Protein AF-A0A961IA84-F1 (afdb_monomer)

Foldseek 3Di:
DDDDDDWDWDFDFFADPVGDTDWDQDPPPRDTDGQTTTDDVPCVVPPVVVRSVVRCCVVVNDPDDDDDDDPPDD

Mean predicted aligned error: 5.54 Å

Secondary structure (DSSP, 8-state):
--S-----B-----B-TTSPBP-EE-TTT--EE-S--BPPTTGGGS-HHHHHHHHHHHHH-TT-------TT--

Sequence (74 aa):
MAPGFFQITLKVFLVNADGDLLVLRDAKQQCGDLPGGRLDPGEIYQPFTRSIERELREELGTRWKYRLIDTQQP

Solvent-accessible surface area (backbone atoms only — not comparable to full-atom values): 5073 Å² total; per-residue (Å²): 132,84,86,86,86,84,82,61,65,50,73,49,90,51,59,53,98,88,68,52,71,56,66,43,70,41,90,87,79,70,43,78,42,57,50,48,42,68,62,56,95,71,46,85,82,48,67,63,70,58,56,44,53,51,33,41,40,72,75,69,37,87,85,68,83,86,81,89,80,74,88,84,64,134

Structure (mmCIF, N/CA/C/O backbone):
data_AF-A0A961IA84-F1
#
_entry.id   AF-A0A961IA84-F1
#
loop_
_atom_site.group_PDB
_atom_site.id
_atom_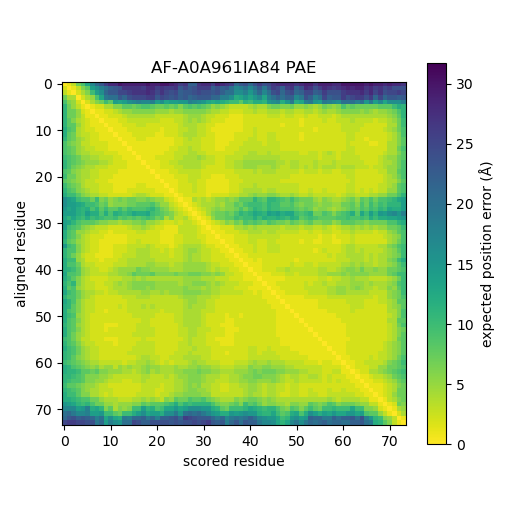site.type_symbol
_atom_site.label_atom_id
_atom_site.label_alt_id
_atom_site.label_comp_id
_atom_site.label_asym_id
_atom_site.label_entity_id
_atom_site.label_seq_id
_atom_site.pdbx_PDB_ins_code
_ato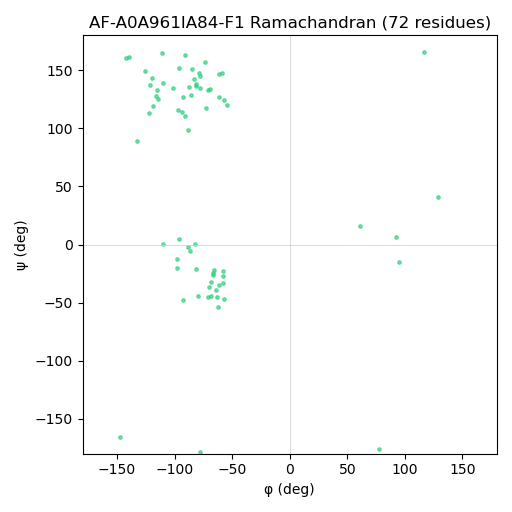m_site.Cartn_x
_atom_site.Cartn_y
_atom_site.Cartn_z
_atom_site.occupancy
_atom_site.B_iso_or_equiv
_atom_site.auth_seq_id
_atom_site.auth_comp_id
_atom_site.auth_asym_id
_atom_site.auth_atom_id
_atom_site.pdbx_PDB_model_num
ATOM 1 N N . MET A 1 1 ? 28.410 -3.934 -13.654 1.00 47.97 1 MET A N 1
ATOM 2 C CA . MET A 1 1 ? 26.951 -3.809 -13.449 1.00 47.97 1 MET A CA 1
ATOM 3 C C . MET A 1 1 ? 26.471 -2.660 -14.310 1.00 47.97 1 MET A C 1
ATOM 5 O O . MET A 1 1 ? 26.953 -1.554 -14.112 1.00 47.97 1 MET A O 1
ATOM 9 N N . ALA A 1 2 ? 25.617 -2.915 -15.301 1.00 44.59 2 ALA A N 1
ATOM 10 C CA . ALA A 1 2 ? 24.932 -1.822 -15.986 1.00 44.59 2 ALA A CA 1
ATOM 11 C C . ALA A 1 2 ? 23.926 -1.197 -14.997 1.00 44.59 2 ALA A C 1
ATOM 13 O O . ALA A 1 2 ? 23.233 -1.956 -14.313 1.00 44.59 2 ALA A O 1
ATOM 14 N N . PRO A 1 3 ? 23.844 0.137 -14.864 1.00 51.03 3 PRO A N 1
ATOM 15 C CA . PRO A 1 3 ? 22.724 0.764 -14.169 1.00 51.03 3 PRO A CA 1
ATOM 16 C C . PRO A 1 3 ? 21.420 0.415 -14.905 1.00 51.03 3 PRO A C 1
ATOM 18 O O . PRO A 1 3 ? 21.434 0.346 -16.132 1.00 51.03 3 PRO A O 1
ATOM 21 N N . GLY A 1 4 ? 20.296 0.265 -14.194 1.00 54.72 4 GLY A N 1
ATOM 22 C CA . GLY A 1 4 ? 18.987 0.467 -14.838 1.00 54.72 4 GLY A CA 1
ATOM 23 C C . GLY A 1 4 ? 17.905 -0.604 -14.699 1.00 54.72 4 GLY A C 1
ATOM 24 O O . GLY A 1 4 ? 17.169 -0.808 -15.654 1.00 54.72 4 GLY A O 1
ATOM 25 N N . PHE A 1 5 ? 17.719 -1.218 -13.529 1.00 71.62 5 PHE A N 1
ATOM 26 C CA . PHE A 1 5 ? 16.420 -1.821 -13.196 1.00 71.62 5 PHE A CA 1
ATOM 27 C C . PHE A 1 5 ? 16.013 -1.387 -11.792 1.00 71.62 5 PHE A C 1
ATOM 29 O O . PHE A 1 5 ? 16.368 -2.024 -10.805 1.00 71.62 5 PHE A O 1
ATOM 36 N N . PHE A 1 6 ? 15.307 -0.262 -11.698 1.00 80.50 6 PHE A N 1
ATOM 37 C CA . P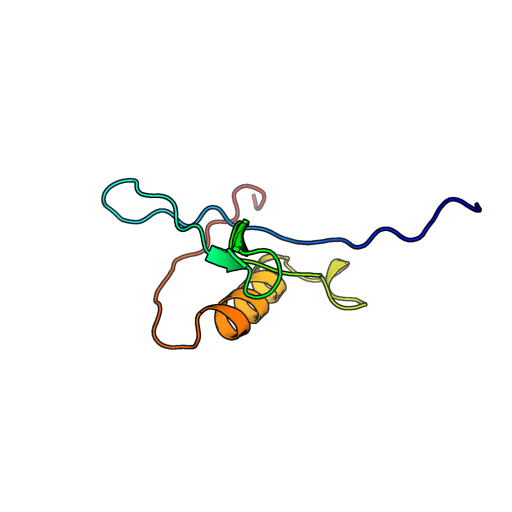HE A 1 6 ? 14.580 0.094 -10.485 1.00 80.50 6 PHE A CA 1
ATOM 38 C C . PHE A 1 6 ? 13.121 -0.330 -10.635 1.00 80.50 6 PHE A C 1
ATOM 40 O O . PHE A 1 6 ? 12.587 -0.419 -11.741 1.00 80.50 6 PHE A O 1
ATOM 47 N N . GLN A 1 7 ? 12.487 -0.622 -9.508 1.00 85.62 7 GLN A N 1
ATOM 48 C CA . GLN A 1 7 ? 11.057 -0.879 -9.422 1.00 85.62 7 GLN A CA 1
ATOM 49 C C . GLN A 1 7 ? 10.431 0.297 -8.690 1.00 85.62 7 GLN A C 1
ATOM 51 O O . GLN A 1 7 ? 11.010 0.806 -7.731 1.00 85.62 7 GLN A O 1
ATOM 56 N N . ILE A 1 8 ? 9.274 0.742 -9.167 1.00 90.06 8 ILE A N 1
ATOM 57 C CA . ILE A 1 8 ? 8.508 1.788 -8.501 1.00 90.06 8 ILE A CA 1
ATOM 58 C C . ILE A 1 8 ? 7.510 1.093 -7.580 1.00 90.06 8 ILE A C 1
ATOM 60 O O . ILE A 1 8 ? 6.757 0.224 -8.020 1.00 90.06 8 ILE A O 1
ATOM 64 N N . THR A 1 9 ? 7.527 1.482 -6.311 1.00 92.56 9 THR A N 1
ATOM 65 C CA . THR A 1 9 ? 6.621 0.988 -5.273 1.00 92.56 9 THR A CA 1
ATOM 66 C C . THR A 1 9 ? 5.872 2.172 -4.693 1.00 92.56 9 THR A C 1
ATOM 68 O O . THR A 1 9 ? 6.472 3.217 -4.433 1.00 92.56 9 THR A O 1
ATOM 71 N N . LEU A 1 10 ? 4.574 1.999 -4.471 1.00 93.44 10 LEU A N 1
ATOM 72 C CA . LEU A 1 10 ? 3.749 2.949 -3.742 1.00 93.44 10 LEU A CA 1
ATOM 73 C C . LEU A 1 10 ? 3.535 2.433 -2.320 1.00 93.44 10 LEU A C 1
ATOM 75 O O . LEU A 1 10 ? 3.229 1.261 -2.117 1.00 93.44 10 LEU A O 1
ATOM 79 N N . LYS A 1 11 ? 3.682 3.320 -1.337 1.00 94.81 11 LYS A N 1
ATOM 80 C CA . LYS A 1 11 ? 3.430 3.033 0.078 1.00 94.81 11 LYS A CA 1
ATOM 81 C C . LYS A 1 11 ? 2.448 4.048 0.640 1.00 94.81 11 LYS A C 1
ATOM 83 O O . LYS A 1 11 ? 2.433 5.198 0.201 1.00 94.81 11 LYS A O 1
ATOM 88 N N . VAL A 1 12 ? 1.652 3.631 1.621 1.00 94.31 12 VAL A N 1
ATOM 89 C CA . VAL A 1 12 ? 0.699 4.512 2.309 1.00 94.31 12 VAL A CA 1
ATOM 90 C C . VAL A 1 12 ? 0.984 4.616 3.794 1.00 94.31 12 VAL A C 1
ATOM 92 O O . VAL A 1 12 ? 1.309 3.639 4.462 1.00 94.31 12 VAL A O 1
ATOM 95 N N . PHE A 1 13 ? 0.769 5.817 4.322 1.00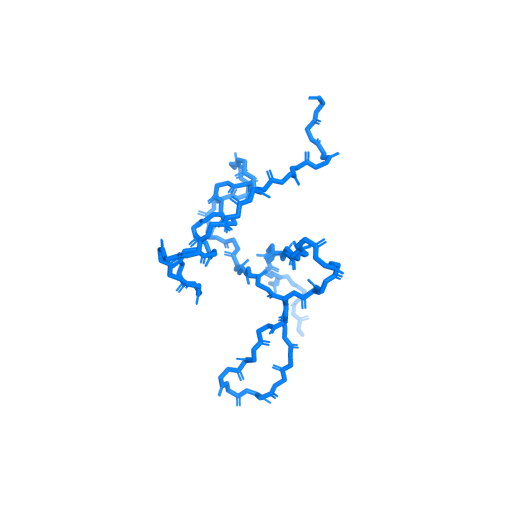 95.25 13 PHE A N 1
ATOM 96 C CA . PHE A 1 13 ? 0.607 6.033 5.751 1.00 95.25 13 PHE A CA 1
ATOM 97 C C . PHE A 1 13 ? -0.874 5.861 6.089 1.00 95.25 13 PHE A C 1
ATOM 99 O O . PHE A 1 13 ? -1.678 6.765 5.866 1.00 95.25 13 PHE A O 1
ATOM 106 N N . LEU A 1 14 ? -1.247 4.681 6.587 1.00 94.44 14 LEU A N 1
ATOM 107 C CA . LEU A 1 14 ? -2.594 4.430 7.095 1.00 94.44 14 LEU A CA 1
ATOM 108 C C . LEU A 1 14 ? -2.620 4.679 8.597 1.00 94.44 14 LEU A C 1
ATOM 110 O O . LEU A 1 14 ? -1.984 3.955 9.358 1.00 94.44 14 LEU A O 1
ATOM 114 N N . VAL A 1 15 ? -3.363 5.705 8.997 1.00 95.38 15 VAL A N 1
ATOM 115 C CA . VAL A 1 15 ? -3.482 6.141 10.388 1.00 95.38 15 VAL A CA 1
ATOM 116 C C . VAL A 1 15 ? -4.924 5.938 10.851 1.00 95.38 15 VAL A C 1
ATOM 118 O O . VAL A 1 15 ? -5.859 6.273 10.116 1.00 95.38 15 VAL A O 1
ATOM 121 N N . ASN A 1 16 ? -5.120 5.346 12.031 1.00 95.00 16 ASN A N 1
ATOM 122 C CA . ASN A 1 16 ? -6.452 5.195 12.625 1.00 95.00 16 ASN A CA 1
ATOM 123 C C . ASN A 1 16 ? -6.941 6.520 13.259 1.00 95.00 16 ASN A C 1
ATOM 125 O O . ASN A 1 16 ? -6.271 7.549 13.193 1.00 95.00 16 ASN A O 1
ATOM 129 N N . ALA A 1 17 ? -8.130 6.511 13.869 1.00 94.88 17 ALA A N 1
ATOM 130 C CA . ALA A 1 17 ? -8.689 7.703 14.519 1.00 94.88 17 ALA A CA 1
ATOM 131 C C . ALA A 1 17 ? -7.895 8.156 15.760 1.00 94.88 17 ALA A C 1
ATOM 133 O O . ALA A 1 17 ? -7.934 9.336 16.102 1.00 94.88 17 ALA A O 1
ATOM 134 N N . ASP A 1 18 ? -7.173 7.234 16.396 1.00 97.50 18 ASP A N 1
ATOM 135 C CA . ASP A 1 18 ? -6.381 7.471 17.604 1.00 97.50 18 ASP A CA 1
ATOM 136 C C . ASP A 1 18 ? -4.958 7.977 17.289 1.00 97.50 18 ASP A C 1
ATOM 138 O O . ASP A 1 18 ? -4.220 8.368 18.191 1.00 97.50 18 ASP A O 1
ATOM 142 N N . GLY A 1 19 ? -4.581 8.033 16.005 1.00 96.69 19 GLY A N 1
ATOM 143 C CA . GLY A 1 19 ? -3.267 8.490 15.551 1.00 96.69 19 GLY A CA 1
ATOM 144 C C . GLY A 1 19 ? -2.228 7.378 15.379 1.00 96.69 19 GLY A C 1
ATOM 145 O O . GLY A 1 19 ? -1.074 7.677 15.071 1.00 96.69 19 GLY A O 1
ATOM 146 N N . ASP A 1 20 ? -2.612 6.108 15.523 1.00 97.50 20 ASP A N 1
ATOM 147 C CA . ASP A 1 20 ? -1.703 4.977 15.346 1.00 97.50 20 ASP A CA 1
ATOM 148 C C . ASP A 1 20 ? -1.459 4.678 13.865 1.00 97.50 20 ASP A C 1
ATOM 150 O O . ASP A 1 20 ? -2.397 4.580 13.067 1.00 97.50 20 ASP A O 1
ATOM 154 N N . LEU A 1 21 ? -0.189 4.465 13.512 1.00 96.81 21 LEU A N 1
ATOM 155 C CA . LEU A 1 21 ? 0.237 4.057 12.176 1.00 96.81 21 LEU A CA 1
ATOM 156 C C . LEU A 1 21 ? 0.163 2.533 12.017 1.00 96.81 21 LEU A C 1
ATOM 158 O O . LEU A 1 21 ? 0.755 1.785 12.797 1.00 96.81 21 LEU A O 1
ATOM 162 N N . LEU A 1 22 ? -0.492 2.071 10.953 1.00 95.44 22 LEU A N 1
ATOM 163 C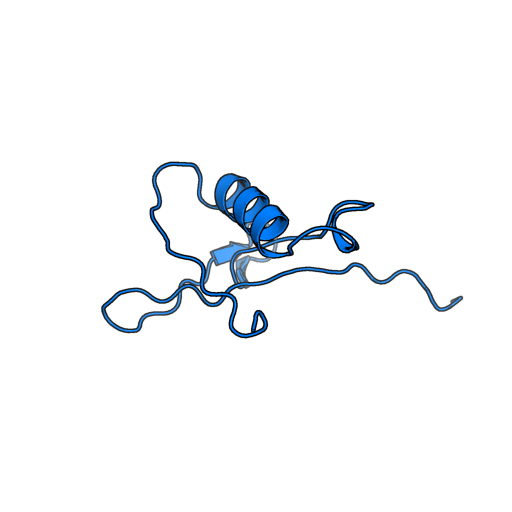 CA . LEU A 1 22 ? -0.479 0.662 10.573 1.00 95.44 22 LEU A CA 1
ATOM 164 C C . LEU A 1 22 ? 0.886 0.274 9.988 1.00 95.44 22 LEU A C 1
ATOM 166 O O . LEU A 1 22 ? 1.273 0.747 8.920 1.00 95.44 22 LEU A O 1
ATOM 170 N N . VAL A 1 23 ? 1.570 -0.647 10.666 1.00 95.44 23 VAL A N 1
ATOM 171 C CA . VAL A 1 23 ? 2.788 -1.310 10.184 1.00 95.44 23 VAL A CA 1
ATOM 172 C C . VAL A 1 23 ? 2.485 -2.793 9.990 1.00 95.44 23 VAL A C 1
ATOM 174 O O . VAL A 1 23 ? 2.020 -3.466 10.911 1.00 95.44 23 VAL A O 1
ATOM 177 N N . LEU A 1 24 ? 2.735 -3.304 8.787 1.00 92.88 24 LEU A N 1
ATOM 178 C CA . LEU A 1 24 ? 2.603 -4.720 8.460 1.00 92.88 24 LEU A CA 1
ATOM 179 C C . LEU A 1 24 ? 3.878 -5.460 8.836 1.00 92.88 24 LEU A C 1
ATOM 181 O O . LEU A 1 24 ? 4.969 -4.901 8.802 1.00 92.88 24 LEU A O 1
ATOM 185 N N . ARG A 1 25 ? 3.748 -6.741 9.174 1.00 91.81 25 ARG A N 1
ATOM 186 C CA . ARG A 1 25 ? 4.898 -7.614 9.403 1.00 91.81 25 ARG A CA 1
ATOM 187 C C . ARG A 1 25 ? 5.178 -8.403 8.134 1.00 91.81 25 ARG A C 1
ATOM 189 O O . ARG A 1 25 ? 4.355 -9.233 7.748 1.00 91.81 25 ARG A O 1
ATOM 196 N N . ASP A 1 26 ? 6.338 -8.183 7.523 1.00 86.56 26 ASP A N 1
ATOM 197 C CA . ASP A 1 26 ? 6.764 -8.969 6.369 1.00 86.56 26 ASP A CA 1
ATOM 198 C C . ASP A 1 26 ? 6.901 -10.447 6.764 1.00 86.56 26 ASP A C 1
ATOM 200 O O . ASP A 1 26 ? 7.584 -10.806 7.731 1.00 86.56 26 ASP A O 1
ATOM 204 N N . ALA A 1 27 ? 6.242 -11.324 6.006 1.00 81.25 27 ALA A N 1
ATOM 205 C CA . ALA A 1 27 ? 6.172 -12.745 6.328 1.00 81.25 27 ALA A CA 1
ATOM 206 C C . ALA A 1 27 ? 7.537 -13.450 6.232 1.00 81.25 27 ALA A C 1
ATOM 208 O O . ALA A 1 27 ? 7.756 -14.454 6.913 1.00 81.25 27 ALA A O 1
ATOM 209 N N . LYS A 1 28 ? 8.465 -12.946 5.409 1.00 83.69 28 LYS A N 1
ATOM 210 C CA . LYS A 1 28 ? 9.758 -13.590 5.135 1.00 83.69 28 LYS A CA 1
ATOM 211 C C . LYS A 1 28 ? 10.859 -13.088 6.065 1.00 83.69 28 LYS A C 1
ATOM 213 O O . LYS A 1 28 ? 11.609 -13.885 6.615 1.00 83.69 28 LYS A O 1
ATOM 218 N N . GLN A 1 29 ? 10.959 -11.776 6.220 1.00 80.25 29 GLN A N 1
ATOM 219 C CA . GLN A 1 29 ? 12.037 -11.076 6.912 1.00 80.25 29 GLN A CA 1
ATOM 220 C C . GLN A 1 29 ? 11.669 -10.710 8.348 1.00 80.25 29 GLN A C 1
ATOM 222 O O . GLN A 1 29 ? 12.550 -10.349 9.123 1.00 80.25 29 GLN A O 1
ATOM 227 N N . GLN A 1 30 ? 10.387 -10.829 8.717 1.00 84.12 30 GLN A 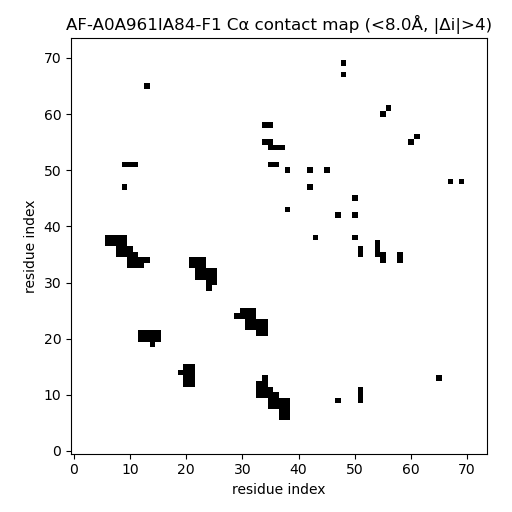N 1
ATOM 228 C CA . GLN A 1 30 ? 9.885 -10.558 10.066 1.00 84.12 30 GLN A CA 1
ATOM 229 C C . GLN A 1 30 ? 10.107 -9.104 10.524 1.00 84.12 30 GLN A C 1
ATOM 231 O O . GLN A 1 30 ? 9.992 -8.813 11.715 1.00 84.12 30 GLN A O 1
ATOM 236 N N . CYS A 1 31 ? 10.398 -8.197 9.590 1.00 91.69 31 CYS A N 1
ATOM 237 C CA . CYS A 1 31 ? 10.512 -6.761 9.810 1.00 91.69 31 CYS A CA 1
ATOM 238 C C . CYS A 1 31 ? 9.167 -6.055 9.580 1.00 91.69 31 CYS A C 1
ATOM 240 O O . CYS A 1 31 ? 8.241 -6.622 8.995 1.00 91.69 31 CYS A O 1
ATOM 242 N N . GLY A 1 32 ? 9.057 -4.826 10.086 1.00 92.88 32 GLY A N 1
ATOM 243 C CA . GLY A 1 32 ? 7.912 -3.960 9.827 1.00 92.88 32 GLY A CA 1
ATOM 244 C C . GLY A 1 32 ? 8.043 -3.249 8.479 1.00 92.88 32 GLY A C 1
ATOM 245 O O . GLY A 1 32 ? 9.126 -2.760 8.164 1.00 92.88 32 GLY A O 1
ATOM 246 N N . ASP A 1 33 ? 6.952 -3.156 7.723 1.00 93.38 33 ASP A N 1
ATOM 247 C CA . ASP A 1 33 ? 6.855 -2.366 6.490 1.00 93.38 33 ASP A CA 1
ATOM 248 C C . ASP A 1 33 ? 5.496 -1.650 6.407 1.00 93.38 33 ASP A C 1
ATOM 250 O O . ASP A 1 33 ? 4.537 -1.993 7.104 1.00 93.38 33 ASP A O 1
ATOM 254 N N . LEU A 1 34 ? 5.413 -0.626 5.566 1.00 95.12 34 LEU A N 1
ATOM 255 C CA . LEU A 1 34 ? 4.169 0.075 5.282 1.00 95.12 34 LEU A CA 1
ATOM 256 C C . LEU A 1 34 ? 3.316 -0.723 4.284 1.00 95.12 34 LEU A C 1
ATOM 258 O O . LEU A 1 34 ? 3.878 -1.360 3.388 1.00 95.12 34 LEU A O 1
ATOM 262 N N . PRO A 1 35 ? 1.978 -0.649 4.376 1.00 94.94 35 PRO A N 1
ATOM 263 C CA . PRO A 1 35 ? 1.096 -1.207 3.359 1.00 94.94 35 PRO A CA 1
ATOM 264 C C . PRO A 1 35 ? 1.352 -0.604 1.973 1.00 94.94 35 PRO A C 1
ATOM 266 O O . PRO A 1 35 ? 1.668 0.588 1.841 1.00 94.94 35 PRO A O 1
ATOM 269 N N . GLY A 1 36 ? 1.151 -1.419 0.943 1.00 94.12 36 GLY A N 1
ATOM 270 C CA . GLY A 1 36 ? 1.294 -1.046 -0.457 1.00 94.12 36 GLY A CA 1
ATOM 271 C C . GLY A 1 36 ? 2.395 -1.820 -1.169 1.00 94.12 36 GLY A C 1
ATOM 272 O O . GLY A 1 36 ? 3.280 -2.418 -0.552 1.00 94.12 36 GLY A O 1
ATOM 273 N N . GLY A 1 37 ? 2.374 -1.748 -2.494 1.00 92.81 37 GLY A N 1
ATOM 274 C CA . GLY A 1 37 ? 3.190 -2.614 -3.323 1.00 92.81 37 GLY A CA 1
ATOM 275 C C . GLY A 1 37 ? 3.653 -1.979 -4.618 1.00 92.81 37 GLY A C 1
ATOM 276 O O . GLY A 1 37 ? 3.708 -0.755 -4.795 1.00 92.81 37 GLY A O 1
ATOM 277 N N . ARG A 1 38 ? 4.124 -2.856 -5.493 1.00 93.06 38 ARG A N 1
ATOM 278 C CA . ARG A 1 38 ? 4.816 -2.476 -6.716 1.00 93.06 38 ARG A CA 1
ATOM 279 C C . ARG A 1 38 ? 3.806 -2.034 -7.759 1.00 93.06 38 ARG A C 1
ATOM 281 O O . ARG A 1 38 ? 2.734 -2.607 -7.874 1.00 93.06 38 ARG A O 1
ATOM 288 N N . LEU A 1 39 ? 4.193 -1.051 -8.561 1.00 92.88 39 LEU A N 1
ATOM 289 C CA . LEU A 1 39 ? 3.440 -0.751 -9.767 1.00 92.88 39 LEU A CA 1
ATOM 290 C C . LEU A 1 39 ? 3.639 -1.862 -10.794 1.00 92.88 39 LEU A C 1
ATOM 292 O O . LEU A 1 39 ? 4.777 -2.251 -11.089 1.00 92.88 39 LEU A O 1
ATOM 296 N N . ASP A 1 40 ? 2.534 -2.309 -11.377 1.00 89.94 40 ASP A N 1
ATOM 297 C CA . ASP A 1 40 ? 2.565 -3.167 -12.553 1.00 89.94 40 ASP A CA 1
ATOM 298 C C . ASP A 1 40 ? 2.969 -2.371 -13.809 1.00 89.94 40 ASP A C 1
ATOM 300 O O . ASP A 1 40 ? 2.817 -1.141 -13.874 1.00 89.94 40 ASP A O 1
ATOM 304 N N . PRO A 1 41 ? 3.489 -3.045 -14.855 1.00 88.62 41 PRO A N 1
ATOM 305 C CA . PRO A 1 41 ? 3.813 -2.390 -16.117 1.00 88.62 41 PRO A CA 1
ATOM 306 C C . PRO A 1 41 ? 2.608 -1.630 -16.693 1.00 88.62 41 PRO A C 1
ATOM 308 O O . PRO A 1 41 ? 1.570 -2.211 -16.994 1.00 88.62 41 PRO A O 1
ATOM 311 N N . GLY A 1 42 ? 2.761 -0.316 -16.876 1.00 88.00 42 GLY A N 1
ATOM 312 C CA . GLY A 1 42 ? 1.722 0.568 -17.419 1.00 88.00 42 GLY A CA 1
ATOM 313 C C . GLY A 1 42 ? 0.866 1.284 -16.369 1.00 88.00 42 GLY A C 1
ATOM 314 O O . GLY A 1 42 ? 0.249 2.296 -1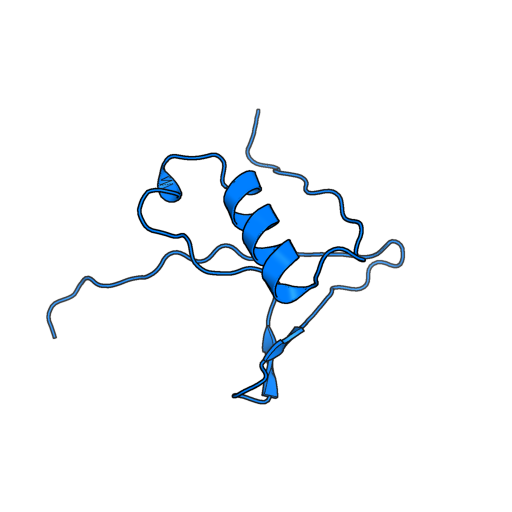6.702 1.00 88.00 42 GLY A O 1
ATOM 315 N N . GLU A 1 43 ? 0.891 0.857 -15.101 1.00 90.31 43 GLU A N 1
ATOM 316 C CA . GLU A 1 43 ? 0.176 1.546 -14.015 1.00 90.31 43 GLU A CA 1
ATOM 317 C C . GLU A 1 43 ? 0.737 2.950 -13.735 1.00 90.31 43 GLU A C 1
ATOM 319 O O . GLU A 1 43 ? 0.013 3.823 -13.266 1.00 90.31 43 GLU A O 1
ATOM 324 N N . ILE A 1 44 ? 1.993 3.214 -14.115 1.00 89.69 44 ILE A N 1
ATOM 325 C CA . ILE A 1 44 ? 2.627 4.539 -14.008 1.00 89.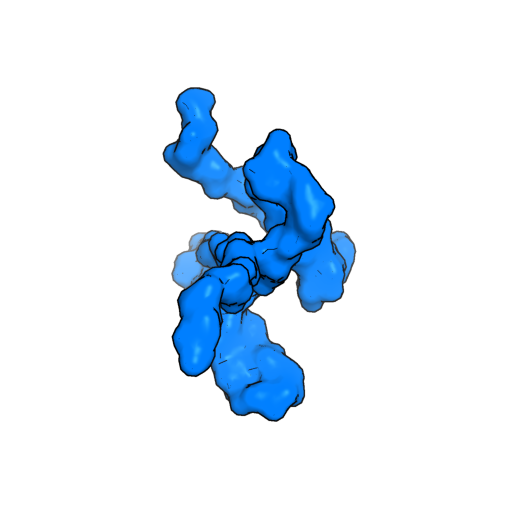69 44 ILE A CA 1
ATOM 326 C C . ILE A 1 44 ? 1.873 5.648 -14.765 1.00 89.69 44 ILE A C 1
ATOM 328 O O . ILE A 1 44 ? 2.025 6.822 -14.446 1.00 89.69 44 ILE A O 1
ATOM 332 N N . TYR A 1 45 ? 1.065 5.288 -15.767 1.00 90.56 45 TYR A N 1
ATOM 333 C CA . TYR A 1 45 ? 0.278 6.234 -16.564 1.00 90.56 45 TYR A CA 1
ATOM 334 C C . TYR A 1 45 ? -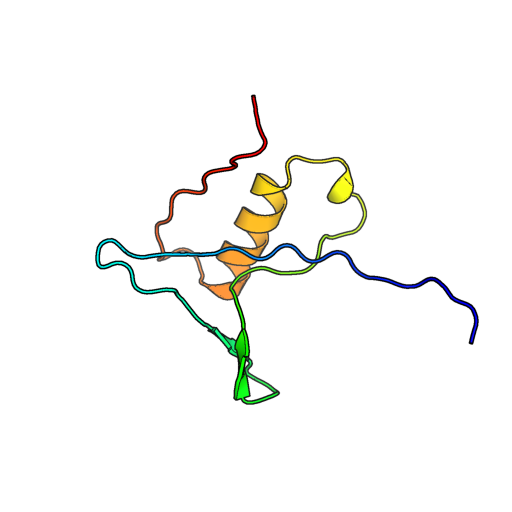1.172 6.379 -16.073 1.00 90.56 45 TYR A C 1
ATOM 336 O O . TYR A 1 45 ? -1.976 7.044 -16.722 1.00 90.56 45 TYR A O 1
ATOM 344 N N . GLN A 1 46 ? -1.525 5.733 -14.961 1.00 90.00 46 GLN A N 1
ATOM 345 C CA . GLN A 1 46 ? -2.853 5.767 -14.350 1.00 90.00 46 GLN A CA 1
ATOM 346 C C . GLN A 1 46 ? -2.806 6.530 -13.017 1.00 90.00 46 GLN A C 1
ATOM 348 O O . GLN A 1 46 ? -1.725 6.733 -12.461 1.00 90.00 46 GLN A O 1
ATOM 353 N N . PRO A 1 47 ? -3.961 6.937 -12.455 1.00 91.06 47 PRO A N 1
ATOM 354 C CA . PRO A 1 47 ? -3.991 7.487 -11.106 1.00 91.06 47 PRO A CA 1
ATOM 355 C C . PRO A 1 47 ? -3.403 6.489 -10.103 1.00 91.06 47 PRO A C 1
ATOM 357 O O . PRO A 1 47 ? -3.900 5.368 -9.981 1.00 91.06 47 PRO A O 1
ATOM 360 N N . PHE A 1 48 ? -2.385 6.910 -9.350 1.00 91.19 48 PHE A N 1
ATOM 361 C CA . PHE A 1 48 ? -1.712 6.074 -8.347 1.00 91.19 48 PHE A CA 1
ATOM 362 C C . PHE A 1 48 ? -2.667 5.535 -7.279 1.00 91.19 48 PHE A C 1
ATOM 364 O O . PHE A 1 48 ? -2.454 4.448 -6.741 1.00 91.19 48 PHE A O 1
ATOM 371 N N . THR A 1 49 ? -3.765 6.253 -7.027 1.00 91.56 49 THR A N 1
ATOM 372 C CA . THR A 1 49 ? -4.854 5.811 -6.153 1.00 91.56 49 THR A CA 1
ATOM 373 C C . THR A 1 49 ? -5.475 4.485 -6.599 1.00 91.56 49 THR A C 1
ATOM 375 O O . THR A 1 49 ? -5.838 3.679 -5.753 1.00 91.56 49 THR A O 1
ATOM 378 N N . ARG A 1 50 ? -5.541 4.185 -7.903 1.00 92.38 50 ARG A N 1
ATOM 379 C CA . ARG A 1 50 ? -6.062 2.892 -8.376 1.00 92.38 50 ARG A CA 1
ATOM 380 C C . ARG A 1 50 ? -5.114 1.739 -8.066 1.00 92.38 50 ARG A C 1
ATOM 382 O O . ARG A 1 50 ? -5.563 0.699 -7.590 1.00 92.38 50 ARG A O 1
ATOM 389 N N . SER A 1 51 ? -3.820 1.928 -8.314 1.00 94.06 51 SER A N 1
ATOM 390 C CA . SER A 1 51 ? -2.802 0.912 -8.025 1.00 94.06 51 SER A CA 1
ATOM 391 C C . SER A 1 51 ? -2.722 0.620 -6.535 1.00 94.06 51 SER A C 1
ATOM 393 O O . SER A 1 51 ? -2.742 -0.535 -6.126 1.00 94.06 51 SER A O 1
ATOM 395 N N . ILE A 1 52 ? -2.715 1.660 -5.698 1.00 94.44 52 ILE A N 1
ATOM 396 C CA . ILE A 1 52 ? -2.643 1.461 -4.252 1.00 94.44 52 ILE A CA 1
ATOM 397 C C . ILE A 1 52 ? -3.924 0.826 -3.687 1.00 94.44 52 ILE A C 1
ATOM 399 O O . ILE A 1 52 ? -3.844 0.030 -2.759 1.00 94.44 52 ILE A O 1
ATOM 403 N N . GLU A 1 53 ? -5.107 1.100 -4.254 1.00 93.44 53 GLU A N 1
ATOM 404 C CA . GLU A 1 53 ? -6.345 0.405 -3.869 1.00 93.44 53 GLU A CA 1
ATOM 405 C C . GLU A 1 53 ? -6.304 -1.093 -4.178 1.00 93.44 53 GLU A C 1
ATOM 407 O O . GLU A 1 53 ? -6.814 -1.888 -3.383 1.00 93.44 53 GLU A O 1
ATOM 412 N N . ARG A 1 54 ? -5.717 -1.475 -5.320 1.00 94.81 54 ARG A N 1
ATOM 413 C CA . ARG A 1 54 ? -5.493 -2.878 -5.688 1.00 94.81 54 ARG A CA 1
ATOM 414 C C . ARG A 1 54 ? -4.569 -3.549 -4.670 1.00 94.81 54 ARG A C 1
ATOM 416 O O . ARG A 1 54 ? -4.977 -4.536 -4.063 1.00 94.81 54 ARG A O 1
ATOM 423 N N . GLU A 1 55 ? -3.398 -2.965 -4.427 1.00 95.12 55 GLU A N 1
ATOM 424 C CA . GLU A 1 55 ? -2.397 -3.483 -3.480 1.00 95.12 55 GLU A CA 1
ATOM 425 C C . GLU A 1 55 ? -2.966 -3.635 -2.060 1.00 95.12 55 GLU A C 1
ATOM 427 O O . GLU A 1 55 ? -2.872 -4.698 -1.451 1.00 95.12 55 GLU A O 1
ATOM 432 N N . LEU A 1 56 ? -3.665 -2.617 -1.545 1.00 94.38 56 LEU A N 1
ATOM 433 C CA . LEU A 1 56 ? -4.283 -2.689 -0.217 1.00 94.38 56 LEU A CA 1
ATOM 434 C C . LEU A 1 56 ? -5.335 -3.798 -0.114 1.00 94.38 56 LEU A C 1
ATOM 436 O O . LEU A 1 56 ? -5.474 -4.419 0.940 1.00 94.38 56 LEU A O 1
ATOM 440 N N . ARG A 1 57 ? -6.079 -4.072 -1.192 1.00 94.19 57 ARG A N 1
ATOM 441 C CA . ARG A 1 57 ? -7.048 -5.173 -1.217 1.00 94.19 57 ARG A CA 1
ATOM 442 C C . ARG A 1 57 ? -6.361 -6.536 -1.216 1.00 94.19 57 ARG A C 1
ATOM 444 O O . ARG A 1 57 ? -6.897 -7.457 -0.603 1.00 94.19 57 ARG A O 1
ATOM 451 N N . GLU A 1 58 ? -5.226 -6.670 -1.893 1.00 93.06 58 GLU A N 1
ATOM 452 C CA . GLU A 1 58 ? -4.432 -7.901 -1.919 1.00 93.06 58 GLU A CA 1
ATOM 453 C C . GLU A 1 58 ? -3.797 -8.188 -0.550 1.00 93.06 58 GLU A C 1
ATOM 455 O O . GLU A 1 58 ? -3.894 -9.312 -0.057 1.00 93.06 58 GLU A O 1
ATOM 460 N N . GLU A 1 59 ? -3.224 -7.171 0.100 1.00 92.38 59 GLU A N 1
ATOM 461 C CA . GLU A 1 59 ? -2.518 -7.328 1.377 1.00 92.38 59 GLU A CA 1
ATOM 462 C C . GLU A 1 59 ? -3.455 -7.415 2.590 1.00 92.38 59 GLU A C 1
ATOM 464 O O . GLU A 1 59 ? -3.258 -8.247 3.478 1.00 92.38 59 GLU A O 1
ATOM 469 N N . LEU A 1 60 ? -4.477 -6.555 2.656 1.00 92.81 60 LEU A N 1
ATOM 470 C CA . LEU A 1 60 ? -5.358 -6.441 3.826 1.00 92.81 60 LEU A CA 1
ATOM 471 C C . LEU A 1 60 ? -6.666 -7.230 3.658 1.00 92.81 60 LEU A C 1
ATOM 473 O O . LEU A 1 60 ? -7.345 -7.543 4.641 1.00 92.81 60 LEU A O 1
ATOM 477 N N . GLY A 1 61 ? -7.045 -7.561 2.423 1.00 93.31 61 GLY A N 1
ATOM 478 C CA . GLY A 1 61 ? -8.344 -8.143 2.099 1.00 93.31 61 GLY A CA 1
ATOM 479 C C . GLY A 1 61 ? -9.484 -7.116 2.081 1.00 93.31 61 GLY A C 1
ATOM 480 O O . GLY A 1 61 ? -9.307 -5.915 2.261 1.00 93.31 61 GLY A O 1
ATOM 481 N N . THR A 1 62 ? -10.715 -7.594 1.880 1.00 92.69 62 THR A N 1
ATOM 482 C CA . THR A 1 62 ? -11.901 -6.740 1.646 1.00 92.69 62 THR A CA 1
ATOM 483 C C . THR A 1 62 ? -12.631 -6.284 2.912 1.00 92.69 62 THR A C 1
ATOM 485 O O . THR A 1 62 ? -13.628 -5.567 2.827 1.00 92.69 62 THR A O 1
ATOM 488 N N . ARG A 1 63 ? -12.181 -6.713 4.096 1.00 92.19 63 ARG A N 1
ATOM 489 C CA . ARG A 1 63 ? -12.848 -6.398 5.373 1.00 92.19 63 ARG A CA 1
ATOM 490 C C . ARG A 1 63 ? -12.501 -5.011 5.908 1.00 92.19 63 ARG A C 1
ATOM 492 O O . ARG A 1 63 ? -13.251 -4.475 6.722 1.00 92.19 63 ARG A O 1
ATOM 499 N N . TRP A 1 64 ? -11.382 -4.446 5.470 1.00 89.00 64 TRP A N 1
ATOM 500 C CA . TRP A 1 64 ? -10.905 -3.154 5.942 1.00 89.00 64 TRP A CA 1
ATOM 501 C C . TRP A 1 64 ? -11.578 -2.015 5.191 1.00 89.00 64 TRP A C 1
ATOM 503 O O . TRP A 1 64 ? -11.832 -2.094 3.991 1.00 89.00 64 TRP A O 1
ATOM 513 N N . LYS A 1 65 ? -11.862 -0.940 5.923 1.00 90.81 65 LYS A N 1
ATOM 514 C CA . LYS A 1 65 ? -12.384 0.305 5.368 1.00 90.81 65 LYS A CA 1
ATOM 515 C C . LYS A 1 65 ? -11.349 1.388 5.598 1.00 90.81 65 LYS A C 1
ATOM 517 O O . LYS A 1 65 ? -10.909 1.588 6.724 1.00 90.81 65 LYS A O 1
ATOM 522 N N . TYR A 1 66 ? -10.997 2.087 4.535 1.00 92.19 66 TYR A N 1
ATOM 523 C CA . TYR A 1 66 ? -10.063 3.199 4.564 1.00 92.19 66 TYR A CA 1
ATOM 524 C C . TYR A 1 66 ? -10.540 4.275 3.591 1.00 92.19 66 TYR A C 1
ATOM 526 O O . TYR A 1 66 ? -11.344 4.016 2.693 1.00 92.19 66 TYR A O 1
ATOM 534 N N . ARG A 1 67 ? -10.051 5.498 3.786 1.00 92.12 67 ARG A N 1
ATOM 535 C CA . ARG A 1 67 ? -10.205 6.596 2.835 1.00 92.12 67 ARG A CA 1
ATOM 536 C C . ARG A 1 67 ? -8.813 7.012 2.398 1.00 92.12 67 ARG A C 1
ATOM 538 O O . ARG A 1 67 ? -8.020 7.429 3.235 1.00 92.12 67 ARG A O 1
ATOM 545 N N . LEU A 1 68 ? -8.537 6.900 1.106 1.00 90.94 68 LEU A N 1
ATOM 546 C CA . LEU A 1 68 ? -7.307 7.430 0.538 1.00 90.94 68 LEU A CA 1
ATOM 547 C C . LEU A 1 68 ? -7.467 8.925 0.299 1.00 90.94 68 LEU A C 1
ATOM 549 O O . LEU A 1 68 ? -8.506 9.381 -0.177 1.00 90.94 68 LEU A O 1
ATOM 553 N N . ILE A 1 69 ? -6.431 9.672 0.655 1.00 86.81 69 ILE A N 1
ATOM 554 C CA . ILE A 1 69 ? -6.335 11.104 0.412 1.00 86.81 69 ILE A CA 1
ATOM 555 C C . ILE A 1 69 ? -5.069 11.295 -0.409 1.00 86.81 69 ILE A C 1
ATOM 557 O O . ILE A 1 69 ? -3.971 11.026 0.072 1.00 86.81 69 ILE A O 1
ATOM 561 N N . ASP A 1 70 ? -5.239 11.713 -1.657 1.00 80.31 70 ASP A N 1
ATOM 562 C CA . ASP A 1 70 ? -4.134 12.119 -2.513 1.00 80.31 70 ASP A CA 1
ATOM 563 C C . ASP A 1 70 ? -3.921 13.624 -2.331 1.00 80.31 70 ASP A C 1
ATOM 565 O O . ASP A 1 70 ? -4.777 14.428 -2.693 1.00 80.31 70 ASP A O 1
ATOM 569 N N . THR A 1 71 ? -2.808 14.005 -1.708 1.00 69.00 71 THR A N 1
ATOM 570 C CA . THR A 1 71 ? -2.475 15.410 -1.426 1.00 69.00 71 THR A CA 1
ATOM 571 C C . THR A 1 71 ? -1.847 16.125 -2.624 1.00 69.00 71 THR A C 1
ATOM 573 O O . THR A 1 71 ? -1.493 17.297 -2.508 1.00 69.00 71 THR A O 1
ATOM 576 N N . GLN A 1 72 ? -1.677 15.429 -3.755 1.00 63.97 72 GLN A N 1
ATOM 577 C CA . GLN A 1 72 ? -1.010 15.928 -4.962 1.00 63.97 72 GLN A CA 1
ATOM 578 C C . GLN A 1 72 ? -1.982 16.170 -6.133 1.00 63.97 72 GLN A C 1
ATOM 580 O O . GLN A 1 72 ? -1.541 16.596 -7.201 1.00 63.97 72 GLN A O 1
ATOM 585 N N . GLN A 1 73 ? -3.287 15.932 -5.962 1.00 50.25 73 GLN A N 1
ATOM 586 C CA . GLN A 1 73 ? -4.303 16.371 -6.927 1.00 50.25 73 GLN A CA 1
ATOM 587 C C . GLN A 1 73 ? -4.759 17.805 -6.596 1.00 50.25 73 GLN A C 1
ATOM 589 O O . GLN A 1 73 ? -4.943 18.103 -5.414 1.00 50.25 73 GLN A O 1
ATOM 594 N N . PRO A 1 74 ? -4.892 18.694 -7.601 1.00 44.50 74 PRO A N 1
ATOM 595 C CA . PRO A 1 74 ? -5.370 20.062 -7.400 1.00 44.50 74 PRO A CA 1
ATOM 596 C C . PRO A 1 74 ? -6.806 20.125 -6.865 1.00 44.50 74 PRO A C 1
ATOM 598 O O . PRO A 1 74 ? -7.602 19.206 -7.170 1.00 44.50 74 PRO A O 1
#

pLDDT: mean 87.26, std 12.94, range [44.5, 97.5]

Radius of gyration: 14.11 Å; Cα contacts (8 Å, |Δi|>4): 71; chains: 1; bounding box: 40×34×35 Å